Protein 6VSX (pdb70)

Nearest PDB structures (foldseek):
  6vsx-assembly1_A  TM=1.006E+00  e=3.700E-32  Bacillus subtilis
  6zca-assembly1_H  TM=9.082E-01  e=1.234E-20  Bacillus subtilis
  3dmn-assembly1_A  TM=9.248E-01  e=6.439E-14  Lactiplantibacillus plantarum
  8qn8-assembly1_H  TM=6.991E-01  e=1.238E-04  Mycolicibacterium smegmatis MC2 155
  6yxu-assembly1_H  TM=7.037E-01  e=4.427E-04  Mycolicibacterium smegmatis MC2 155

Organism: Bacillus subtilis (strain 168) (NCBI:txid224308)

CATH classification: 3.40.50.300

Rad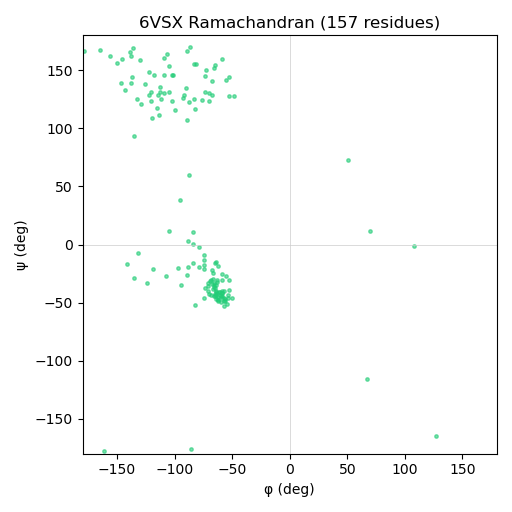ius of gyration: 14.0 Å; Cα contacts (8 Å, |Δi|>4): 331; chains: 1; bounding box: 35×34×37 Å

B-factor: mean 25.23, std 10.91, range [10.58, 77.97]

Structure (mmCIF, N/CA/C/O backbone):
data_6VSX
#
_entry.id   6VSX
#
_cell.length_a   106.963
_cell.length_b   38.813
_cell.length_c   44.427
_cell.angle_alpha   90.000
_cell.angle_beta   101.448
_cell.angle_gamma   90.000
#
_symmetry.space_group_name_H-M   'C 1 2 1'
#
loop_
_entity.id
_entity.type
_entity.pdbx_description
1 polymer 'DNA helicase'
2 non-polymer 'PHOSPHATE ION'
3 water water
#
loop_
_atom_site.group_PDB
_atom_site.id
_atom_site.type_symbol
_atom_site.label_atom_id
_atom_site.label_alt_id
_atom_site.label_comp_id
_atom_site.label_asym_id
_atom_site.label_entity_id
_atom_site.label_seq_id
_atom_site.pdbx_PDB_ins_code
_atom_site.Cartn_x
_atom_site.Cartn_y
_atom_site.Cartn_z
_atom_site.occupancy
_atom_site.B_iso_or_equiv
_atom_site.auth_seq_id
_atom_site.auth_comp_id
_atom_site.auth_asym_id
_atom_site.auth_atom_id
_atom_site.pdbx_PDB_model_num
ATOM 1 N N . ARG A 1 22 ? 49.55318 37.38305 8.91664 1.000 50.99904 608 ARG A N 1
ATOM 2 C CA . ARG A 1 22 ? 49.40727 37.48653 10.36799 1.000 50.56119 608 ARG A CA 1
ATOM 3 C C . ARG A 1 22 ? 48.93830 36.15794 10.99249 1.000 44.85991 608 ARG A C 1
ATOM 4 O O . ARG A 1 22 ? 48.98056 35.96728 12.21744 1.000 41.80452 608 ARG A O 1
ATOM 12 N N . SER A 1 23 ? 48.51137 35.23312 10.13529 1.000 36.45002 609 SER A N 1
ATOM 13 C CA . SER A 1 23 ? 48.16143 33.88717 10.55485 1.000 27.70832 609 SER A CA 1
ATOM 14 C C . SER A 1 23 ? 49.42609 33.02233 10.56859 1.000 32.82736 609 SER A C 1
ATOM 15 O O . SER A 1 23 ? 50.53650 33.50858 10.34136 1.000 34.64854 609 SER A O 1
ATOM 18 N N . THR A 1 24 ? 49.27723 31.72964 10.85252 1.000 25.66542 610 THR A N 1
ATOM 19 C CA . THR A 1 24 ? 50.44408 30.85841 10.87868 1.000 27.22806 610 THR A CA 1
ATOM 20 C C . THR A 1 24 ? 50.79348 30.38533 9.47371 1.000 25.18685 610 THR A C 1
ATOM 21 O O . THR A 1 24 ? 49.94790 30.34887 8.57722 1.000 19.89712 610 THR A O 1
ATOM 25 N N . ARG A 1 25 ? 52.07143 30.03610 9.28780 1.000 24.37889 611 ARG A N 1
ATOM 26 C CA . ARG A 1 25 ? 52.51506 29.46815 8.02061 1.000 24.72925 611 ARG A CA 1
ATOM 27 C C . ARG A 1 25 ? 51.66016 28.26998 7.61829 1.000 23.42833 611 ARG A C 1
ATOM 28 O O . ARG A 1 25 ? 51.34356 28.09077 6.43866 1.000 25.00966 611 ARG A O 1
ATOM 36 N N . GLN A 1 26 ? 51.28477 27.42949 8.58265 1.000 23.04857 612 GLN A N 1
ATOM 37 C CA . GLN A 1 26 ? 50.51130 26.23619 8.25098 1.000 21.30807 612 GLN A CA 1
ATOM 38 C C . GLN A 1 26 ? 49.12214 26.60094 7.74782 1.000 18.95203 612 GLN A C 1
ATOM 39 O O . GLN A 1 26 ? 48.60352 25.96899 6.81913 1.000 20.19617 612 GLN A O 1
ATOM 45 N N . ILE A 1 27 ? 48.50555 27.61786 8.34250 1.000 18.46268 613 ILE A N 1
ATOM 46 C CA . ILE A 1 27 ? 47.19186 28.04836 7.87927 1.000 21.19669 613 ILE A CA 1
ATOM 47 C C . ILE A 1 27 ? 47.30291 28.71329 6.51287 1.000 20.94254 613 ILE A C 1
ATOM 48 O O . ILE A 1 27 ? 46.47673 28.47577 5.62130 1.000 19.34161 613 ILE A O 1
ATOM 53 N N . VAL A 1 28 ? 48.32182 29.55390 6.32283 1.000 19.51864 614 VAL A N 1
ATOM 54 C CA . VAL A 1 28 ? 48.49755 30.21735 5.03157 1.000 23.60322 614 VAL A CA 1
ATOM 55 C C . VAL A 1 28 ? 48.69130 29.18958 3.91663 1.000 22.31124 614 VAL A C 1
ATOM 56 O O . VAL A 1 28 ? 48.09114 29.30037 2.83970 1.000 23.11491 614 VAL A O 1
ATOM 60 N N . GLU A 1 29 ? 49.50233 28.15781 4.16071 1.000 21.03152 615 GLU A N 1
ATOM 61 C CA . GLU A 1 29 ? 49.76165 27.17512 3.10870 1.000 27.39533 615 GLU A CA 1
ATOM 62 C C . GLU A 1 29 ? 48.51506 26.34794 2.79296 1.000 26.31509 615 GLU A C 1
ATOM 63 O O . GLU A 1 29 ? 48.20341 26.10698 1.61781 1.000 20.94650 615 GLU A O 1
ATOM 69 N N . PHE A 1 30 ? 47.78889 25.90878 3.82683 1.000 22.22129 616 PHE A N 1
ATOM 70 C CA . PHE A 1 30 ? 46.50930 25.23638 3.61228 1.000 21.00496 616 PHE A CA 1
ATOM 71 C C . PHE A 1 30 ? 45.56837 26.08815 2.76694 1.000 19.82833 616 PHE A C 1
ATOM 72 O O . PHE A 1 30 ? 45.01176 25.61474 1.76939 1.000 21.49266 616 PHE A O 1
ATOM 80 N N . THR A 1 31 ? 45.37509 27.35214 3.14499 1.000 19.45389 617 THR A N 1
ATOM 81 C CA . THR A 1 31 ? 44.37396 28.15631 2.45362 1.000 19.66974 617 THR A CA 1
ATOM 82 C C . THR A 1 31 ? 44.81746 28.51465 1.03648 1.000 23.50237 617 THR A C 1
ATOM 83 O O . THR A 1 31 ? 43.98683 28.58180 0.12070 1.000 24.38408 617 THR A O 1
ATOM 87 N N . LYS A 1 32 ? 46.11480 28.76178 0.83445 1.000 21.83567 618 LYS A N 1
ATOM 88 C CA . LYS A 1 32 ? 46.60501 29.04828 -0.51293 1.000 25.54980 618 LYS A CA 1
ATOM 89 C C . LYS A 1 32 ? 46.30213 27.89162 -1.46048 1.000 24.18178 618 LYS A C 1
ATOM 90 O O . LYS A 1 32 ? 45.89146 28.10559 -2.60789 1.000 27.56824 618 LYS A O 1
ATOM 96 N N . ALA A 1 33 ? 46.46080 26.65929 -0.97771 1.000 23.15108 619 ALA A N 1
ATOM 97 C CA . ALA A 1 33 ? 46.20568 25.46663 -1.77454 1.000 25.28691 619 ALA A CA 1
ATOM 98 C C . ALA A 1 33 ? 44.75074 25.34104 -2.19249 1.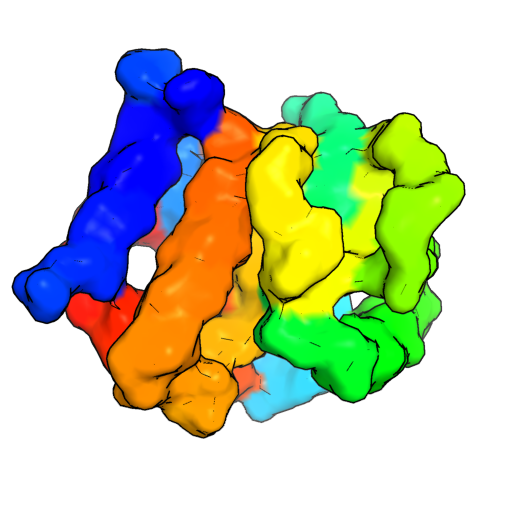000 34.05721 619 ALA A C 1
ATOM 99 O O . ALA A 1 33 ? 44.43739 24.52532 -3.06865 1.000 31.91614 619 ALA A O 1
ATOM 101 N N . MET A 1 34 ? 43.85382 26.10195 -1.56526 1.000 31.60019 620 MET A N 1
ATOM 102 C CA . MET A 1 34 ? 42.45035 26.08778 -1.94699 1.000 31.91151 620 MET A CA 1
ATOM 103 C C . MET A 1 34 ? 42.18571 26.91743 -3.18818 1.000 35.25274 620 MET A C 1
ATOM 104 O O . MET A 1 34 ? 41.15003 26.72634 -3.82998 1.000 40.08343 620 MET A O 1
ATOM 109 N N . LEU A 1 35 ? 43.08795 27.83559 -3.52751 1.000 37.45951 621 LEU A N 1
ATOM 110 C CA . LEU A 1 35 ? 42.95138 28.71638 -4.68622 1.000 39.74536 621 LEU A CA 1
ATOM 111 C C . LEU A 1 35 ? 43.66517 28.17036 -5.91222 1.000 52.72126 621 LEU A C 1
ATOM 112 O O . LEU A 1 35 ? 44.26276 28.93584 -6.67291 1.000 61.45416 621 LEU A O 1
ATOM 117 N N . GLN A 1 36 ? 43.62437 26.85403 -6.13035 1.000 55.45083 622 GLN A N 1
ATOM 118 C CA . GLN A 1 36 ? 44.31383 26.27547 -7.27985 1.000 65.15193 622 GLN A CA 1
ATOM 119 C C . GLN A 1 36 ? 43.80636 26.85520 -8.59791 1.000 69.58959 622 GLN A C 1
ATOM 120 O O . GLN A 1 36 ? 44.54588 26.87684 -9.58945 1.000 77.97258 622 GLN A O 1
ATOM 126 N N . ASP A 1 37 ? 42.56555 27.33908 -8.62693 1.000 68.97780 623 ASP A N 1
ATOM 127 C CA . ASP A 1 37 ? 42.01722 27.99598 -9.81258 1.000 68.86012 623 ASP A CA 1
ATOM 128 C C . ASP A 1 37 ? 41.95150 29.51010 -9.63432 1.000 70.39540 623 ASP A C 1
ATOM 129 O O . ASP A 1 37 ? 42.88393 30.23037 -9.99277 1.000 66.20588 623 ASP A O 1
ATOM 134 N N . ASN A 1 45 ? 53.84089 33.61803 8.90201 1.000 46.05733 631 ASN A N 1
ATOM 135 C CA . ASN A 1 45 ? 55.23373 33.19436 8.99526 1.000 50.70686 631 ASN A CA 1
ATOM 136 C C . ASN A 1 45 ? 55.51512 32.53594 10.34824 1.000 46.73040 631 ASN A C 1
ATOM 137 O O . ASN A 1 45 ? 56.39825 31.68259 10.45835 1.000 51.38154 631 ASN A O 1
ATOM 142 N N . ARG A 1 46 ? 54.76696 32.95257 11.36901 1.000 47.09042 632 ARG A N 1
ATOM 143 C CA . ARG A 1 46 ? 54.75214 32.24792 12.63971 1.000 36.14844 632 ARG A CA 1
ATOM 144 C C . ARG A 1 46 ? 54.31146 30.80745 12.42580 1.000 29.89994 632 ARG A C 1
ATOM 145 O O . ARG A 1 46 ? 53.66058 30.47416 11.43651 1.000 31.16308 632 ARG A O 1
ATOM 153 N N . SER A 1 47 ? 54.65086 29.94823 13.38140 1.000 30.00394 633 SER A N 1
ATOM 154 C CA . SER A 1 47 ? 54.29995 28.53701 13.31500 1.000 26.04432 633 SER A CA 1
ATOM 155 C C . SER A 1 47 ? 53.15384 28.20735 14.27014 1.000 26.16514 633 SER A C 1
ATOM 156 O O . SER A 1 47 ? 52.95101 28.87776 15.28699 1.000 25.59951 633 SER A O 1
ATOM 159 N N . GLY A 1 48 ? 52.39940 27.16466 13.92734 1.000 22.80167 634 GLY A N 1
ATOM 160 C CA . GLY A 1 48 ? 51.29042 26.71827 14.74838 1.000 24.81749 634 GLY A CA 1
ATOM 161 C C . GLY A 1 48 ? 50.92456 25.30211 14.37044 1.000 24.12845 634 GLY A C 1
ATOM 162 O O . GLY A 1 48 ? 51.55990 24.68624 13.51320 1.000 26.24490 634 GLY A O 1
ATOM 163 N N . GLU A 1 49 ? 49.88524 24.78448 15.02537 1.000 26.08387 635 GLU A N 1
ATOM 164 C CA . GLU A 1 49 ? 49.41832 23.42967 14.75364 1.000 27.32033 635 GLU A CA 1
ATOM 165 C C . GLU A 1 49 ? 48.87195 23.31740 13.33541 1.000 26.72474 635 GLU A C 1
ATOM 166 O O . GLU A 1 49 ? 48.41670 24.29965 12.73775 1.000 21.53570 635 GLU A O 1
ATOM 172 N N . MET A 1 50 ? 48.91426 22.09647 12.80620 1.000 26.84182 636 MET A N 1
ATOM 173 C CA . MET A 1 50 ? 48.41076 21.83553 11.46669 1.000 29.10238 636 MET A CA 1
ATOM 174 C C . MET A 1 50 ? 46.89392 22.01000 11.42906 1.000 24.48676 636 MET A C 1
ATOM 175 O O . MET A 1 50 ? 46.20130 21.58168 12.36005 1.000 22.18394 636 MET A O 1
ATOM 180 N N . PRO A 1 51 ? 46.35277 22.59256 10.35763 1.000 22.20512 637 PRO A N 1
ATOM 181 C CA . PRO A 1 51 ? 44.89376 22.58993 10.17002 1.000 23.69916 637 PRO A CA 1
ATOM 182 C C . PRO A 1 51 ? 44.31921 21.18286 10.27428 1.000 22.21900 637 PRO A C 1
ATOM 183 O O . PRO A 1 51 ? 44.94780 20.20054 9.88115 1.000 22.63380 637 PRO A O 1
ATOM 187 N N . LEU A 1 52 ? 43.12124 21.08609 10.83648 1.000 23.83292 638 LEU A N 1
ATOM 188 C CA . LEU A 1 52 ? 42.47073 19.80558 11.08390 1.000 21.13413 638 LEU A CA 1
ATOM 189 C C . LEU A 1 52 ? 41.24734 19.68543 10.18914 1.000 23.65544 638 LEU A C 1
ATOM 190 O O . LEU A 1 52 ? 40.44300 20.61921 10.11957 1.000 19.27453 638 LEU A O 1
ATOM 195 N N . VAL A 1 53 ? 41.10739 18.54673 9.50404 1.000 19.89023 639 VAL A N 1
ATOM 196 C CA . VAL A 1 53 ? 39.93850 18.25303 8.67027 1.000 19.82444 639 VAL A CA 1
ATOM 197 C C . VAL A 1 53 ? 39.20395 17.07498 9.29953 1.000 21.53692 639 VAL A C 1
ATOM 198 O O . VAL A 1 53 ? 39.82398 16.04967 9.60500 1.000 22.77700 639 VAL A O 1
ATOM 202 N N . VAL A 1 54 ? 37.89252 17.21454 9.50872 1.000 19.39006 640 VAL A N 1
ATOM 203 C CA . VAL A 1 54 ? 37.12623 16.22633 10.27576 1.000 19.21827 640 VAL A CA 1
ATOM 204 C C . VAL A 1 54 ? 35.89567 15.80314 9.48141 1.000 21.05574 640 VAL A C 1
ATOM 205 O O . VAL A 1 54 ? 35.03379 16.63490 9.17389 1.000 19.36029 640 VAL A O 1
ATOM 209 N N . LYS A 1 55 ? 35.79284 14.50806 9.19817 1.000 18.42232 641 LYS A N 1
ATOM 210 C CA . LYS A 1 55 ? 34.65138 13.93237 8.49894 1.000 19.26081 641 LYS A CA 1
ATOM 211 C C . LYS A 1 55 ? 33.58634 13.50264 9.50354 1.000 21.20498 641 LYS A C 1
ATOM 212 O O . LYS A 1 55 ? 33.89853 12.89147 10.52826 1.000 20.66796 641 LYS A O 1
ATOM 218 N N . THR A 1 56 ? 32.33002 13.82932 9.21036 1.000 17.68146 642 THR A N 1
ATOM 219 C CA . THR A 1 56 ? 31.20764 13.45890 10.05709 1.000 17.69545 642 THR A CA 1
ATOM 220 C C . THR A 1 56 ? 30.07986 12.94897 9.16842 1.000 21.22459 642 THR A C 1
ATOM 221 O O . THR A 1 56 ? 30.10351 13.11204 7.94464 1.000 20.31531 642 THR A O 1
ATOM 225 N N . GLU A 1 57 ? 29.06575 12.36058 9.81069 1.000 22.55361 643 GLU A N 1
ATOM 226 C CA . GLU A 1 57 ? 27.96656 11.65675 9.14964 1.000 25.42244 643 GLU A CA 1
ATOM 227 C C . GLU A 1 57 ? 26.71491 12.50023 8.96535 1.000 26.58456 643 GLU A C 1
ATOM 228 O O . GLU A 1 57 ? 25.85640 12.13893 8.14656 1.000 25.07786 643 GLU A O 1
ATOM 234 N N . GLY A 1 58 ? 26.56498 13.56920 9.73704 1.000 21.99119 644 GLY A N 1
ATOM 235 C CA . GLY A 1 58 ? 25.31040 14.30112 9.78143 1.000 24.02695 644 GLY A CA 1
ATOM 236 C C . GLY A 1 58 ? 25.45388 15.47584 10.72189 1.000 24.50524 644 GLY A C 1
ATOM 237 O O . GLY A 1 58 ? 26.40959 15.56155 11.50085 1.000 23.63465 644 GLY A O 1
ATOM 238 N N . HIS A 1 59 ? 24.47778 16.38829 10.63891 1.000 25.75380 645 HIS A N 1
ATOM 239 C CA . HIS A 1 59 ? 24.55865 17.62794 11.41129 1.000 26.12359 645 HIS A CA 1
ATOM 240 C C . HIS A 1 59 ? 24.64462 17.37981 12.91931 1.000 23.37664 645 HIS A C 1
ATOM 241 O O . HIS A 1 59 ? 25.27018 18.17081 13.63535 1.000 22.07591 645 HIS A O 1
ATOM 248 N N . GLU A 1 60 ? 24.04546 16.29893 13.42934 1.000 20.96333 646 GLU A N 1
ATOM 249 C CA . GLU A 1 60 ? 24.09355 16.06404 14.87660 1.000 22.33873 646 GLU A CA 1
ATOM 250 C C . GLU A 1 60 ? 25.46469 15.57570 15.31940 1.000 23.60780 646 GLU A C 1
ATOM 251 O O . GLU A 1 60 ? 26.00849 16.04533 16.32704 1.000 25.28930 646 GLU A O 1
ATOM 257 N N . SER A 1 61 ? 26.03028 14.60639 14.59915 1.000 21.38065 647 SER A N 1
ATOM 258 C CA . SER A 1 61 ? 27.38727 14.17280 14.90558 1.000 24.84116 647 SER A CA 1
ATOM 259 C C . SER A 1 61 ? 28.40058 15.28088 14.64001 1.000 21.27606 647 SER A C 1
ATOM 260 O O . SER A 1 61 ? 29.40756 15.39709 15.35838 1.000 19.41524 647 SER A O 1
ATOM 263 N N . LEU A 1 62 ? 28.14903 16.09321 13.61273 1.000 21.78748 648 LEU A N 1
ATOM 264 C CA . LEU A 1 62 ? 28.97159 17.27059 13.36089 1.000 19.92571 648 LEU A CA 1
ATOM 265 C C . LEU A 1 62 ? 28.98790 18.18620 14.57936 1.000 21.14360 648 LEU A C 1
ATOM 266 O O . LEU A 1 62 ? 30.05632 18.52357 15.10798 1.000 20.30394 648 LEU A O 1
ATOM 271 N N . CYS A 1 63 ? 27.80580 18.55417 15.07572 1.000 19.50516 649 CYS A N 1
ATOM 272 C CA . CYS A 1 63 ? 27.74828 19.49967 16.18688 1.000 19.80125 649 CYS A CA 1
ATOM 273 C C . CYS A 1 63 ? 28.35849 18.92076 17.45587 1.000 21.73844 649 CYS A C 1
ATOM 274 O O . CYS A 1 63 ? 28.97213 19.65380 18.23814 1.000 19.43617 649 CYS A O 1
ATOM 277 N N . GLN A 1 64 ? 28.22966 17.60978 17.66226 1.000 22.04305 650 GLN A N 1
ATOM 278 C CA . GLN A 1 64 ? 28.86896 16.96530 18.80849 1.000 24.01005 650 GLN A CA 1
ATOM 279 C C . GLN A 1 64 ? 30.39266 17.06314 18.72380 1.000 25.10485 650 GLN A C 1
ATOM 280 O O . GLN A 1 64 ? 31.06954 17.41959 19.70126 1.000 23.75129 650 GLN A O 1
ATOM 286 N N . LYS A 1 65 ? 30.95395 16.74898 17.55846 1.000 23.98874 651 LYS A N 1
ATOM 287 C CA . LYS A 1 65 ? 32.40250 16.79918 17.42103 1.000 23.82154 651 LYS A CA 1
ATOM 288 C C . LYS A 1 65 ? 32.91003 18.23114 17.41706 1.000 17.19541 651 LYS A C 1
ATOM 289 O O . LYS A 1 65 ? 34.02403 18.48889 17.88274 1.000 18.72588 651 LYS A O 1
ATOM 295 N N . LEU A 1 66 ? 32.12503 19.16783 16.87851 1.000 17.11941 652 LEU A N 1
ATOM 296 C CA . LEU A 1 66 ? 32.47704 20.57884 17.00599 1.000 19.76035 652 LEU A CA 1
ATOM 297 C C . LEU A 1 66 ? 32.56672 20.98039 18.47479 1.000 20.98653 652 LEU A C 1
ATOM 298 O O . LEU A 1 66 ? 33.51456 21.66476 18.89255 1.000 15.79903 652 LEU A O 1
ATOM 303 N N . ALA A 1 67 ? 31.58885 20.54402 19.27735 1.000 18.44162 653 ALA A N 1
ATOM 304 C CA . ALA A 1 67 ? 31.56509 20.92012 20.68345 1.000 20.71347 653 ALA A CA 1
ATOM 305 C C . ALA A 1 67 ? 32.77806 20.36586 21.42063 1.000 18.79272 653 ALA A C 1
ATOM 306 O O . ALA A 1 67 ? 33.36287 21.05041 22.26501 1.000 20.85057 653 ALA A O 1
ATOM 308 N N . GLN A 1 68 ? 33.16802 19.12774 21.11119 1.000 21.82348 654 GLN A N 1
ATOM 309 C CA . GLN A 1 68 ? 34.36791 18.55471 21.71076 1.000 21.75169 654 GLN A CA 1
ATOM 310 C C . GLN A 1 68 ? 35.61576 19.32622 21.30095 1.000 21.37016 654 GLN A C 1
ATOM 311 O O . GLN A 1 68 ? 36.48405 19.60513 22.13579 1.000 19.45687 654 GLN A O 1
ATOM 317 N N . GLU A 1 69 ? 35.72456 19.69164 20.02294 1.000 17.76487 655 GLU A N 1
ATOM 318 C CA . GLU A 1 69 ? 36.91002 20.42303 19.60144 1.000 18.27739 655 GLU A CA 1
ATOM 319 C C . GLU A 1 69 ? 36.95733 21.81300 20.22932 1.000 18.77709 655 GLU A C 1
ATOM 320 O O . GLU A 1 69 ? 38.04050 22.30602 20.56479 1.000 17.76780 655 GLU A O 1
ATOM 326 N N . ILE A 1 70 ? 35.80012 22.44507 20.42895 1.000 17.95223 656 ILE A N 1
ATOM 327 C CA . ILE A 1 70 ? 35.77060 23.73952 21.10808 1.000 18.81224 656 ILE A CA 1
ATOM 328 C C . ILE A 1 70 ? 36.30194 23.61289 22.53354 1.000 18.28509 656 ILE A C 1
ATOM 329 O O . ILE A 1 70 ? 37.02781 24.48908 23.01990 1.000 17.31246 656 ILE A O 1
ATOM 334 N N . GLY A 1 71 ? 35.93704 22.53250 23.22834 1.000 20.04668 657 GLY A N 1
ATOM 335 C CA . GLY A 1 71 ? 36.43803 22.33454 24.57998 1.000 19.81206 657 GLY A CA 1
ATOM 336 C C . GLY A 1 71 ? 37.93790 22.14690 24.59570 1.000 23.25433 657 GLY A C 1
ATOM 337 O O . GLY A 1 71 ? 38.63772 22.70030 25.44797 1.000 23.96465 657 GLY A O 1
ATOM 338 N N . ARG A 1 72 ? 38.45500 21.39659 23.62639 1.000 19.60846 658 ARG A N 1
ATOM 339 C CA . ARG A 1 72 ? 39.89644 21.22275 23.49667 1.000 24.23739 658 ARG A CA 1
ATOM 340 C C . ARG A 1 72 ? 40.59507 22.55192 23.22784 1.000 22.78212 658 ARG A C 1
ATOM 341 O O . ARG A 1 72 ? 41.59927 22.87916 23.86813 1.000 21.61058 658 ARG A O 1
ATOM 349 N N . LEU A 1 73 ? 40.07496 23.33477 22.28017 1.000 19.20034 659 LEU A N 1
ATOM 350 C CA . LEU A 1 73 ? 40.71155 24.60052 21.92162 1.000 20.16689 659 LEU A CA 1
ATOM 351 C C . LEU A 1 73 ? 40.67129 25.60708 23.06723 1.000 21.73283 659 LEU A C 1
ATOM 352 O O . LEU A 1 73 ? 41.61157 26.39533 23.24546 1.000 22.05814 659 LEU A O 1
ATOM 357 N N . LYS A 1 74 ? 39.58178 25.61990 23.84198 1.000 18.23442 660 LYS A N 1
ATOM 358 C CA . LYS A 1 74 ? 39.51401 26.50590 24.99628 1.000 21.46277 660 LYS A CA 1
ATOM 359 C C . LYS A 1 74 ? 40.59158 26.15071 26.00597 1.000 21.37471 660 LYS A C 1
ATOM 360 O O . LYS A 1 74 ? 41.27898 27.03203 26.52689 1.000 23.64772 660 LYS A O 1
ATOM 366 N N . LYS A 1 75 ? 40.75363 24.85565 26.28649 1.000 21.33975 661 LYS A N 1
ATOM 367 C CA . LYS A 1 75 ? 41.72078 24.43590 27.29478 1.000 25.27906 661 LYS A CA 1
ATOM 368 C C . LYS A 1 75 ? 43.13732 24.80516 26.88342 1.000 25.04638 661 LYS A C 1
ATOM 369 O O . LYS A 1 75 ? 43.97076 25.09977 27.74347 1.000 26.11591 661 LYS A O 1
ATOM 375 N N . LYS A 1 76 ? 43.41549 24.83389 25.57812 1.000 24.27943 662 LYS A N 1
ATOM 376 C CA . LYS A 1 76 ? 44.73695 25.18617 25.06879 1.000 24.79770 662 LYS A CA 1
ATOM 377 C C . LYS A 1 76 ? 44.95981 26.68894 24.94448 1.000 23.78225 662 LYS A C 1
ATOM 378 O O . LYS A 1 76 ? 46.04054 27.09791 24.50903 1.000 29.41830 662 LYS A O 1
ATOM 384 N N . GLY A 1 77 ? 43.98701 27.52096 25.30558 1.000 19.46790 663 GLY A N 1
ATOM 385 C CA . GLY A 1 77 ? 44.20181 28.95249 25.37130 1.000 20.68297 663 GLY A CA 1
ATOM 386 C C . GLY A 1 77 ? 43.55062 29.78348 24.28421 1.000 20.35256 663 GLY A C 1
ATOM 387 O O . GLY A 1 77 ? 43.69371 31.01193 24.30863 1.000 20.79141 663 GLY A O 1
ATOM 388 N N . HIS A 1 78 ? 42.84680 29.17955 23.33082 1.000 19.47744 664 HIS A N 1
ATOM 389 C CA . HIS A 1 78 ? 42.11762 29.98535 22.36210 1.000 16.30542 664 HIS A CA 1
ATOM 390 C C . HIS A 1 78 ? 40.98471 30.71678 23.07329 1.000 18.47893 664 HIS A C 1
ATOM 391 O O . HIS A 1 78 ? 40.19736 30.09964 23.79589 1.000 18.72119 664 HIS A O 1
ATOM 398 N N . GLU A 1 79 ? 40.90787 32.03465 22.88246 1.000 18.69603 665 GLU A N 1
ATOM 399 C CA . GLU A 1 79 ? 39.86129 32.83419 23.51252 1.000 22.34921 665 GLU A CA 1
ATOM 400 C C . GLU A 1 79 ? 38.78684 33.32216 22.55518 1.000 20.62666 665 GLU A C 1
ATOM 401 O O . GLU A 1 79 ? 37.66223 33.58175 22.98933 1.000 21.29102 665 GLU A O 1
ATOM 407 N N . THR A 1 80 ? 39.09887 33.50172 21.28155 1.000 18.93089 666 THR A N 1
ATOM 408 C CA . THR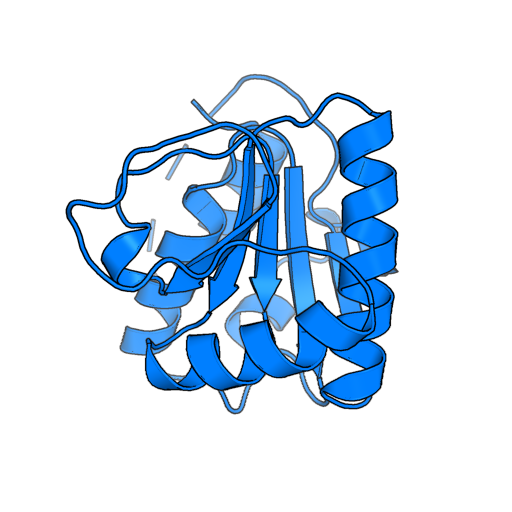 A 1 80 ? 38.08485 33.87535 20.30156 1.000 17.81316 666 THR A CA 1
ATOM 409 C C . THR A 1 80 ? 37.95690 3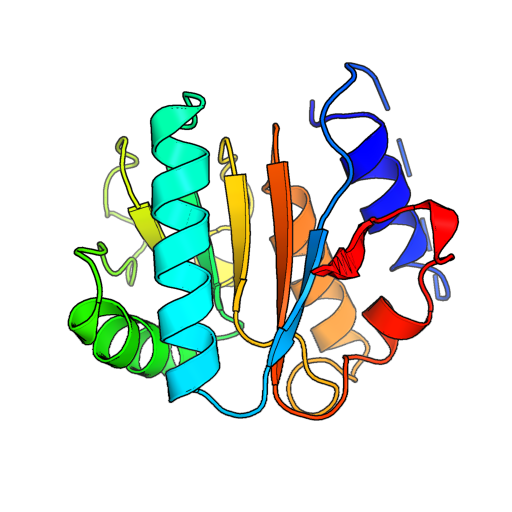2.72610 19.31934 1.000 15.51685 666 THR A C 1
ATOM 410 O O . THR A 1 80 ? 38.92759 32.36247 18.64517 1.000 15.76026 666 THR A O 1
ATOM 414 N N . ILE A 1 81 ? 36.77524 32.13097 19.27423 1.000 15.28588 667 ILE A N 1
ATOM 415 C CA . ILE A 1 81 ? 36.55419 30.90314 18.52320 1.000 15.66230 667 ILE A CA 1
ATOM 416 C C . ILE A 1 81 ? 35.29441 31.08252 17.69641 1.000 14.68592 667 ILE A C 1
ATOM 417 O O . ILE A 1 81 ? 34.23919 31.41196 18.24621 1.000 14.02074 667 ILE A O 1
ATOM 422 N N . ALA A 1 82 ? 35.40540 30.87663 16.38265 1.000 11.17947 668 ALA A N 1
ATOM 423 C CA . ALA A 1 82 ? 34.30777 31.10842 15.44952 1.000 13.81707 668 ALA A CA 1
ATOM 424 C C . ALA A 1 82 ?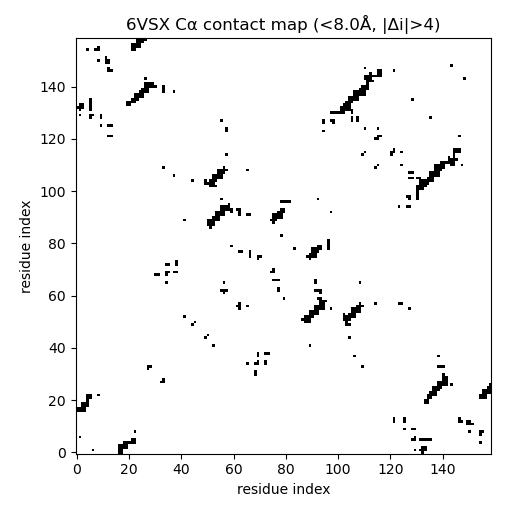 33.97180 29.81494 14.72564 1.000 14.47670 668 ALA A C 1
ATOM 425 O O . ALA A 1 82 ? 34.83933 29.21355 14.07868 1.000 14.11383 668 ALA A O 1
ATOM 427 N N . VAL A 1 83 ? 32.71567 29.40147 14.83292 1.000 12.31489 669 VAL A N 1
ATOM 428 C CA . VAL A 1 83 ? 32.13170 28.40001 13.95565 1.000 14.41244 669 VAL A CA 1
ATOM 429 C C . VAL A 1 83 ? 31.53573 29.14879 12.76460 1.000 14.47070 669 VAL A C 1
ATOM 430 O O . VAL A 1 83 ? 30.50771 29.81004 12.89228 1.000 13.46439 669 VAL A O 1
ATOM 434 N N . ILE A 1 84 ? 32.16427 29.05347 11.60303 1.000 12.21181 670 ILE A N 1
ATOM 435 C CA . ILE A 1 84 ? 31.78432 29.90588 10.48533 1.000 10.58106 670 ILE A CA 1
ATOM 436 C C . ILE A 1 84 ? 30.94045 29.10171 9.51365 1.000 14.37126 670 ILE A C 1
ATOM 437 O O . ILE A 1 84 ? 31.36512 28.04403 9.02261 1.000 10.78493 670 ILE A O 1
ATOM 442 N N . CYS A 1 85 ? 29.74125 29.61278 9.25267 1.000 11.31766 671 CYS A N 1
ATOM 443 C CA . CYS A 1 85 ? 28.78958 29.02661 8.33181 1.000 12.88995 671 CYS A CA 1
ATOM 444 C C . CYS A 1 85 ? 28.71665 29.84692 7.05376 1.000 14.25367 671 CYS A C 1
ATOM 445 O O . CYS A 1 85 ? 29.18154 30.98948 6.98451 1.000 13.51275 671 CYS A O 1
ATOM 448 N N . LYS A 1 86 ? 28.14124 29.23326 6.02422 1.000 14.26623 672 LYS A N 1
ATOM 449 C CA . LYS A 1 86 ? 28.16607 29.85537 4.70362 1.000 15.32710 672 LYS A CA 1
ATOM 450 C C . LYS A 1 86 ? 27.20927 31.03611 4.61772 1.000 13.35812 672 LYS A C 1
ATOM 451 O O . LYS A 1 86 ? 27.50128 32.03153 3.94706 1.000 14.22299 672 LYS A O 1
ATOM 457 N N . THR A 1 87 ? 26.05249 30.92771 5.26614 1.000 15.55110 673 THR A N 1
ATOM 458 C CA . THR A 1 87 ? 24.95823 31.87712 5.13650 1.000 15.69278 673 THR A CA 1
ATOM 459 C C . THR A 1 87 ? 24.36887 32.14300 6.51484 1.000 16.03354 673 THR A C 1
ATOM 460 O O . THR A 1 87 ? 24.52964 31.34345 7.43745 1.000 14.02731 673 THR A O 1
ATOM 464 N N . ALA A 1 88 ? 23.62372 33.24645 6.62755 1.000 15.89735 674 ALA A N 1
ATOM 465 C CA . ALA A 1 88 ? 22.87310 33.50019 7.85689 1.000 18.57766 674 ALA A CA 1
ATOM 466 C C . ALA A 1 88 ? 21.88609 32.37643 8.14690 1.000 17.68492 674 ALA A C 1
ATOM 467 O O . ALA A 1 88 ? 21.74452 31.94781 9.29787 1.000 20.19270 674 ALA A O 1
ATOM 469 N N . HIS A 1 89 ? 21.20121 31.87523 7.12158 1.000 16.95639 675 HIS A N 1
ATOM 470 C CA . HIS A 1 89 ? 20.25252 30.78864 7.34069 1.000 18.42885 675 HIS A CA 1
ATOM 471 C C . HIS A 1 89 ? 20.95127 29.56519 7.93580 1.000 23.06020 675 HIS A C 1
ATOM 472 O O . HIS A 1 89 ? 20.45985 28.96102 8.89792 1.000 19.65427 675 HIS A O 1
ATOM 479 N N . GLN A 1 90 ? 22.12148 29.19781 7.39615 1.000 16.74474 676 GLN A N 1
ATOM 480 C CA . GLN A 1 90 ? 22.84371 28.06400 7.97374 1.000 20.01134 676 GLN A CA 1
ATOM 481 C C . GLN A 1 90 ? 23.28476 28.35130 9.40412 1.000 19.32660 676 GLN A C 1
ATOM 482 O O . GLN A 1 90 ? 23.30606 27.43767 10.23948 1.000 18.29173 676 GLN A O 1
ATOM 488 N N . CYS A 1 91 ? 23.63775 29.60654 9.70096 1.000 16.80877 677 CYS A N 1
ATOM 489 C CA . CYS A 1 91 ? 23.97304 29.99006 11.06775 1.000 17.49245 677 CYS A CA 1
ATOM 490 C C . CYS A 1 91 ? 22.88274 29.62721 12.04856 1.000 20.73732 677 CYS A C 1
ATOM 491 O O . CYS A 1 91 ? 23.17393 29.18785 13.16469 1.000 18.95597 677 CYS A O 1
ATOM 494 N N . ILE A 1 92 ? 21.62465 29.87596 11.68540 1.000 21.57475 678 ILE A N 1
ATOM 495 C CA . ILE A 1 92 ? 20.54722 29.65133 12.64073 1.000 23.64028 678 ILE A CA 1
ATOM 496 C C . ILE A 1 92 ? 20.44023 28.16421 12.95846 1.000 24.33266 678 ILE A C 1
ATOM 497 O O . ILE A 1 92 ? 20.36375 27.76812 14.12837 1.000 20.27638 678 ILE A O 1
ATOM 502 N N . GLN A 1 93 ? 20.50462 27.31986 11.92399 1.000 25.93213 679 GLN A N 1
ATOM 503 C CA . GLN A 1 93 ? 20.47769 25.87474 12.12977 1.000 24.47762 679 GLN A CA 1
ATOM 504 C C . GLN A 1 93 ? 21.67968 25.41215 12.94476 1.000 21.91199 679 GLN A C 1
ATOM 505 O O . GLN A 1 93 ? 21.53386 24.65074 13.91053 1.000 18.75518 679 GLN A O 1
ATOM 511 N N . ALA A 1 94 ? 22.88038 25.85175 12.56132 1.000 13.47169 680 ALA A N 1
ATOM 512 C CA . ALA A 1 94 ? 24.08772 25.50094 13.30358 1.000 16.29197 680 ALA A CA 1
ATOM 513 C C . ALA A 1 94 ? 23.97822 25.91775 14.76438 1.000 18.14299 680 ALA A C 1
ATOM 514 O O . ALA A 1 94 ? 24.31376 25.14391 15.66591 1.000 14.82558 680 ALA A O 1
ATOM 516 N N . HIS A 1 95 ? 23.54081 27.15795 15.01156 1.000 15.28149 681 HIS A N 1
ATOM 517 C CA . HIS A 1 95 ? 23.47193 27.64497 16.38870 1.000 14.27767 681 HIS A CA 1
ATOM 518 C C . HIS A 1 95 ? 22.48001 26.82919 17.20187 1.000 16.01685 681 HIS A C 1
ATOM 519 O O . HIS A 1 95 ? 22.75369 26.47718 18.35119 1.000 15.40703 681 HIS A O 1
ATOM 526 N N . ALA A 1 96 ? 21.32904 26.50006 16.61327 1.000 16.58306 682 ALA A N 1
ATOM 527 C CA . ALA A 1 96 ? 20.33347 25.69594 17.31861 1.000 19.89672 682 ALA A CA 1
ATOM 528 C C . ALA A 1 96 ? 20.88296 24.31368 17.65713 1.000 18.79939 682 ALA A C 1
ATOM 529 O O . ALA A 1 96 ? 20.75495 23.83981 18.79081 1.000 19.70163 682 ALA A O 1
ATOM 531 N N . HIS A 1 97 ? 21.51748 23.64978 16.69138 1.000 17.50055 683 HIS A N 1
ATOM 5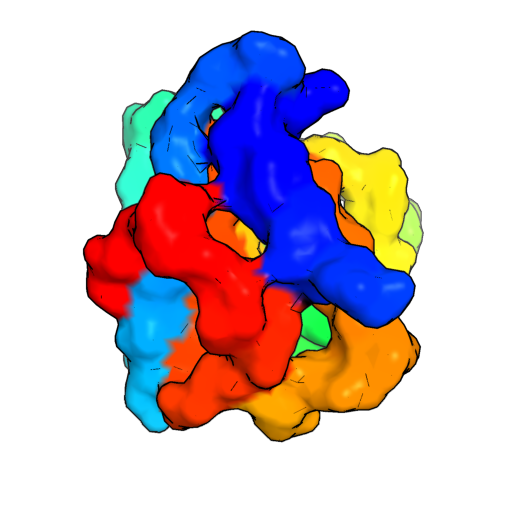32 C CA . HIS A 1 97 ? 22.04013 22.31708 16.97881 1.000 18.85774 683 HIS A CA 1
ATOM 533 C C . HIS A 1 97 ? 23.25026 22.36023 17.90666 1.000 19.14785 683 HIS A C 1
ATOM 534 O O . HIS A 1 97 ? 23.37409 21.50208 18.78943 1.000 18.62778 683 HIS A O 1
ATOM 541 N N . MET A 1 98 ? 24.17112 23.32976 17.72683 1.000 16.69752 684 MET A N 1
ATOM 542 C CA . MET A 1 98 ? 25.31887 23.41279 18.64327 1.000 16.10031 684 MET A CA 1
ATOM 543 C C . MET A 1 98 ? 24.89180 23.70454 20.06720 1.000 18.12158 684 MET A C 1
ATOM 544 O O . MET A 1 98 ? 25.57428 23.29787 21.02082 1.000 18.60575 684 MET A O 1
ATOM 549 N N . SER A 1 99 ? 23.80867 24.45846 20.22726 1.000 14.43512 685 SER A N 1
ATOM 550 C CA . SER A 1 99 ? 23.32288 24.78997 21.55819 1.000 17.79726 685 SER A CA 1
ATOM 551 C C . SER A 1 99 ? 22.91545 23.54730 22.34258 1.000 20.43597 685 SER A C 1
ATOM 552 O O . SER A 1 99 ? 22.82885 23.60960 23.56884 1.000 21.82222 685 SER A O 1
ATOM 555 N N . GLU A 1 100 ? 22.68123 22.41801 21.66916 1.000 17.73277 686 GLU A N 1
ATOM 556 C CA . GLU A 1 100 ? 22.40460 21.17185 22.37708 1.000 18.18349 686 GLU A CA 1
ATOM 557 C C . GLU A 1 100 ? 23.61691 20.65316 23.14466 1.000 22.95579 686 GLU A C 1
ATOM 558 O O . GLU A 1 100 ? 23.44920 19.89048 24.10464 1.000 23.29499 686 GLU A O 1
ATOM 564 N N . TYR A 1 101 ? 24.82821 21.06775 22.76537 1.000 20.04001 687 TYR A N 1
ATOM 565 C CA . TYR A 1 101 ? 26.05631 20.52078 23.32673 1.000 20.05806 687 TYR A CA 1
ATOM 566 C C . TYR A 1 101 ? 26.92307 21.53403 24.05479 1.000 23.41473 687 TYR A C 1
ATOM 567 O O . TYR A 1 101 ? 27.76345 21.12508 24.86196 1.000 23.42922 687 TYR A O 1
ATOM 576 N N . THR A 1 102 ? 26.76336 22.82719 23.79149 1.000 22.40757 688 THR A N 1
ATOM 577 C CA . THR A 1 102 ? 27.63928 23.83669 24.37198 1.000 24.31598 688 THR A CA 1
ATOM 578 C C . THR A 1 102 ? 26.97048 25.19078 24.19725 1.000 25.33910 688 THR A C 1
ATOM 579 O O . THR A 1 102 ? 25.99972 25.32715 23.45764 1.000 22.34394 688 THR A O 1
ATOM 583 N N . ASP A 1 103 ? 27.48463 26.19685 24.89381 1.000 27.14740 689 ASP A N 1
ATOM 584 C CA . ASP A 1 103 ? 26.90651 27.52833 24.78602 1.000 27.87518 689 ASP A CA 1
ATOM 585 C C . ASP A 1 103 ? 27.64290 28.31593 23.71207 1.000 24.63852 689 ASP A C 1
ATOM 586 O O . ASP A 1 103 ? 28.87352 28.40454 23.73106 1.000 25.66322 689 ASP A O 1
ATOM 591 N N . VAL A 1 104 ? 26.89306 28.85482 22.75307 1.000 19.57889 690 VAL A N 1
ATOM 592 C CA . VAL A 1 104 ? 27.49568 29.57809 21.64349 1.000 18.89253 690 VAL A CA 1
ATOM 593 C C . VAL A 1 104 ? 26.68715 30.83508 21.37795 1.000 18.49591 690 VAL A C 1
ATOM 594 O O . VAL A 1 104 ? 25.45776 30.83920 21.48857 1.000 18.42712 690 VAL A O 1
ATOM 598 N N . ARG A 1 105 ? 27.38889 31.89303 21.00432 1.000 15.47338 691 ARG A N 1
ATOM 599 C CA . ARG A 1 105 ? 26.78931 33.18387 20.70579 1.000 17.72631 691 ARG A CA 1
ATOM 600 C C . ARG A 1 105 ? 26.48253 33.26169 19.21561 1.000 17.81430 691 ARG A C 1
ATOM 601 O O . ARG A 1 105 ? 27.35392 32.98988 18.38759 1.000 17.34249 691 ARG A O 1
ATOM 609 N N . LEU A 1 106 ? 25.24898 33.62558 18.86900 1.000 15.64444 692 LEU A N 1
ATOM 610 C CA . LEU A 1 106 ? 24.86580 33.76442 17.46927 1.000 17.09876 692 LEU A CA 1
ATOM 611 C C . LEU A 1 106 ? 25.18253 35.17839 17.00393 1.000 17.10032 692 LEU A C 1
ATOM 612 O O . LEU A 1 106 ? 24.70173 36.15697 17.59232 1.000 16.41036 692 LEU A O 1
ATOM 617 N N . ILE A 1 107 ? 25.99348 35.28817 15.95704 1.000 13.30708 693 ILE A N 1
ATOM 618 C CA . ILE A 1 107 ? 26.31434 36.57787 15.36118 1.000 15.50198 693 ILE A CA 1
ATOM 619 C C . ILE A 1 107 ? 25.44328 36.73958 14.12930 1.000 17.53866 693 ILE A C 1
ATOM 620 O O . ILE A 1 107 ? 25.57097 35.97449 13.16455 1.000 14.59081 693 ILE A O 1
ATOM 625 N N . HIS A 1 108 ? 24.54917 37.72887 14.16035 1.000 15.80422 694 HIS A N 1
ATOM 626 C CA . HIS A 1 108 ? 23.58877 37.90194 13.08814 1.000 17.22141 694 HIS A CA 1
ATOM 627 C C . HIS A 1 108 ? 23.47690 39.32827 12.57202 1.000 19.41603 694 HIS A C 1
ATOM 628 O O . HIS A 1 108 ? 22.80736 39.53387 11.55708 1.000 19.72078 694 HIS A O 1
ATOM 635 N N . LYS A 1 109 ? 24.11923 40.30781 13.20636 1.000 19.24589 695 LYS A N 1
ATOM 636 C CA . LYS A 1 109 ? 24.08597 41.67856 12.71359 1.000 25.86898 695 LYS A CA 1
ATOM 637 C C . LYS A 1 109 ? 25.41792 42.35399 12.99959 1.000 26.83656 695 LYS A C 1
ATOM 638 O O . LYS A 1 109 ? 26.17985 41.93611 13.87141 1.000 21.95907 695 LYS A O 1
ATOM 644 N N . GLU A 1 110 ? 25.68122 43.42782 12.25851 1.000 25.64478 696 GLU A N 1
ATOM 645 C CA . GLU A 1 110 ? 27.01725 44.01269 12.26080 1.000 32.10581 696 GLU A CA 1
ATOM 646 C C . GLU A 1 110 ? 27.36748 44.67613 13.58989 1.000 30.75975 696 GLU A C 1
ATOM 647 O O . GLU A 1 110 ? 28.53984 44.68122 13.97546 1.000 34.45493 696 GLU A O 1
ATOM 653 N N . ASN A 1 111 ? 26.39160 45.23335 14.31115 1.000 26.87934 697 ASN A N 1
ATOM 654 C CA . ASN A 1 111 ? 26.74378 46.01194 15.49980 1.000 31.39564 697 ASN A CA 1
ATOM 655 C C . ASN A 1 111 ? 26.94561 45.16471 16.75571 1.000 28.47268 697 ASN A C 1
ATOM 656 O O . ASN A 1 111 ? 27.02944 45.73231 17.84718 1.000 30.01350 697 ASN A O 1
ATOM 661 N N . GLN A 1 112 ? 27.00533 43.84341 16.64805 1.000 22.69107 698 GLN A N 1
ATOM 662 C CA . GLN A 1 112 ? 27.31217 43.02517 17.81844 1.000 21.76075 698 GLN A CA 1
ATOM 663 C C . GLN A 1 112 ? 28.79273 43.15241 18.15890 1.000 24.58011 698 GLN A C 1
ATOM 664 O O . GLN A 1 112 ? 29.63928 43.00441 17.27356 1.000 23.55747 698 GLN A O 1
ATOM 670 N N . PRO A 1 113 ? 29.14439 43.41357 19.41457 1.000 27.01898 699 PRO A N 1
ATOM 671 C CA . PRO A 1 113 ? 30.55036 43.69389 19.74266 1.000 26.75967 699 PRO A CA 1
ATOM 672 C C . PRO A 1 113 ? 31.42287 42.44781 19.70499 1.000 27.96984 699 PRO A C 1
ATOM 673 O O . PRO A 1 113 ? 30.99694 41.34174 20.05176 1.000 25.98643 699 PRO A O 1
ATOM 677 N N . PHE A 1 114 ? 32.66591 42.64231 19.26630 1.000 28.13986 700 PHE A N 1
ATOM 678 C CA . PHE A 1 114 ? 33.65542 41.57160 19.29180 1.000 27.40777 700 PHE A CA 1
ATOM 679 C C . PHE A 1 114 ? 34.02075 41.29330 20.74204 1.000 31.49168 700 PHE A C 1
ATOM 680 O O . PHE A 1 114 ? 34.40788 42.21243 21.46963 1.000 36.44133 700 PHE A O 1
ATOM 688 N N . GLN A 1 115 ? 33.84808 40.04553 21.18128 1.000 28.06278 701 GLN A N 1
ATOM 689 C CA . GLN A 1 115 ? 34.16830 39.65188 22.54740 1.000 29.84806 701 GLN A CA 1
ATOM 69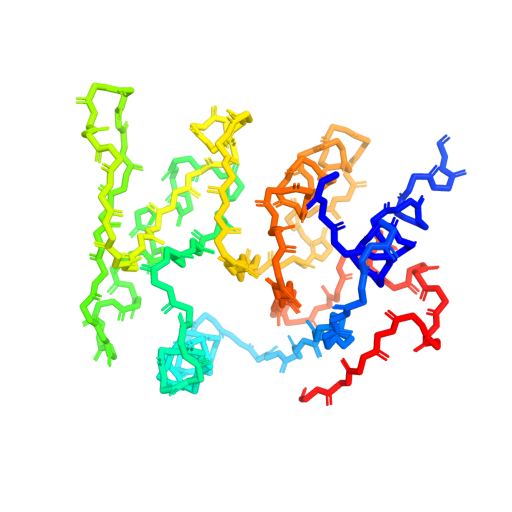0 C C . GLN A 1 115 ? 34.83913 38.28913 22.54504 1.000 28.16544 701 GLN A C 1
ATOM 691 O O . GLN A 1 115 ? 34.77217 37.53945 21.56756 1.000 23.12734 701 GLN A O 1
ATOM 697 N N . LYS A 1 116 ? 35.44644 37.94980 23.68104 1.000 20.72774 702 LYS A N 1
ATOM 698 C CA . LYS A 1 116 ? 36.01974 36.62422 23.83820 1.000 22.26565 702 LYS A CA 1
ATOM 699 C C . LYS A 1 116 ? 34.90711 35.59128 24.01222 1.000 26.09728 702 LYS A C 1
ATOM 700 O O . LYS A 1 116 ? 33.81384 35.89565 24.50693 1.000 24.12579 702 LYS A O 1
ATOM 706 N N . GLY A 1 117 ? 35.17686 34.36254 23.55805 1.000 21.47849 703 GLY A N 1
ATOM 707 C CA . GLY A 1 117 ? 34.23076 33.26847 23.67110 1.000 20.94410 703 GLY A CA 1
ATOM 708 C C . GLY A 1 117 ? 33.98004 32.60822 22.32589 1.000 18.44384 703 GLY A C 1
ATOM 709 O O . GLY A 1 117 ? 34.72518 32.80483 21.35747 1.000 19.07422 703 GLY A O 1
ATOM 710 N N . VAL A 1 118 ? 32.90864 31.82089 22.25721 1.000 15.54244 704 VAL A N 1
ATOM 711 C CA . VAL A 1 118 ? 32.57909 31.01016 21.08371 1.000 17.73167 704 VAL A CA 1
ATOM 712 C C . VAL A 1 118 ? 31.35732 31.60757 20.39950 1.000 19.59227 704 VAL A C 1
ATOM 713 O O . VAL A 1 118 ? 30.34094 31.86564 21.05722 1.000 18.05813 704 VAL A O 1
ATOM 717 N N . CYS A 1 119 ? 31.44421 31.81369 19.07916 1.000 16.22917 705 CYS A N 1
ATOM 718 C CA . CYS A 1 119 ? 30.32449 32.34711 18.31337 1.000 13.59645 705 CYS A CA 1
ATOM 719 C C . CYS A 1 119 ? 30.05187 31.49679 17.08344 1.000 17.40393 705 CYS A C 1
ATOM 720 O O . CYS A 1 119 ? 30.91610 30.75621 16.60009 1.000 16.58069 705 CYS A O 1
ATOM 723 N N . VAL A 1 120 ? 28.82510 31.62496 16.58387 1.000 12.93438 706 VAL A N 1
ATOM 724 C CA . VAL A 1 120 ? 28.42174 31.09190 15.28817 1.000 14.80356 706 VAL A CA 1
ATOM 725 C C . VAL A 1 120 ? 28.15283 32.28603 14.38634 1.000 15.59871 706 VAL A C 1
ATOM 726 O O . VAL A 1 120 ? 27.36352 33.16455 14.74976 1.000 12.36943 706 VAL A O 1
ATOM 730 N N . ILE A 1 121 ? 28.81517 32.33227 13.23040 1.000 12.72602 707 ILE A N 1
ATOM 731 C CA . ILE A 1 121 ? 28.85345 33.55790 12.42476 1.000 13.23428 707 ILE A CA 1
ATOM 732 C C . ILE A 1 121 ? 28.89629 33.22253 10.93334 1.000 13.36919 707 ILE A C 1
ATOM 733 O O . ILE A 1 121 ? 29.58710 32.26190 10.53504 1.000 14.96237 707 ILE A O 1
ATOM 738 N N . PRO A 1 122 ? 28.16773 33.94469 10.07489 1.000 15.11659 708 PRO A N 1
ATOM 739 C CA . PRO A 1 122 ? 28.24947 33.68766 8.63047 1.000 13.53284 708 PRO A CA 1
ATOM 740 C C . PRO A 1 122 ? 29.46339 34.36859 8.02067 1.000 12.58764 708 PRO A C 1
ATOM 741 O O . PRO A 1 122 ? 29.96938 35.36531 8.53903 1.000 10.72666 708 PRO A O 1
ATOM 745 N N . VAL A 1 123 ? 29.92226 33.80586 6.89266 1.000 12.39735 709 VAL A N 1
ATOM 746 C CA . VAL A 1 123 ? 31.13553 34.30802 6.23255 1.000 13.90285 709 VAL A CA 1
ATOM 747 C C . VAL A 1 123 ? 31.07085 35.81887 6.03522 1.000 15.40309 709 VAL A C 1
ATOM 748 O O . VAL A 1 123 ? 32.04256 36.53461 6.31326 1.000 15.21890 709 VAL A O 1
ATOM 752 N N . TYR A 1 124 ? 29.92900 36.33580 5.55249 1.000 15.84081 710 TYR A N 1
ATOM 753 C CA . TYR A 1 124 ? 29.87894 37.75995 5.21721 1.000 17.52373 710 TYR A CA 1
ATOM 754 C C . TYR A 1 124 ? 30.00304 38.66494 6.43858 1.000 19.69536 710 TYR A C 1
ATOM 755 O O . TYR A 1 124 ? 30.42101 39.81993 6.28971 1.000 19.39308 710 TYR A O 1
ATOM 764 N N . LEU A 1 125 ? 29.65247 38.18690 7.63491 1.000 15.08491 711 LEU A N 1
ATOM 765 C CA . LEU A 1 125 ? 29.88339 38.98295 8.83738 1.000 15.56702 711 LEU A CA 1
ATOM 766 C C . LEU A 1 125 ? 31.26143 38.74034 9.43718 1.000 19.52844 711 LEU A C 1
ATOM 767 O O . LEU A 1 125 ? 31.74604 39.57259 10.21410 1.000 18.68544 711 LEU A O 1
ATOM 772 N N . ALA A 1 126 ? 31.90590 37.62299 9.09135 1.000 14.59395 712 ALA A N 1
ATOM 773 C CA . ALA A 1 126 ? 33.23782 37.32252 9.59595 1.000 15.98770 712 ALA A CA 1
ATOM 774 C C . ALA A 1 126 ? 34.33959 37.98168 8.77639 1.000 22.52736 712 ALA A C 1
ATOM 775 O O . ALA A 1 126 ? 35.48461 38.03616 9.24013 1.000 18.04914 712 ALA A O 1
ATOM 777 N N . LYS A 1 127 ? 34.02542 38.45200 7.56545 1.000 20.44816 713 LYS A N 1
ATOM 778 C CA . LYS A 1 127 ? 35.02253 39.07164 6.69516 1.000 27.22532 713 LYS A CA 1
ATOM 779 C C . LYS A 1 127 ? 35.83746 40.10940 7.45109 1.000 23.75795 713 LYS A C 1
ATOM 780 O O . LYS A 1 127 ? 35.28096 41.01022 8.07524 1.000 25.39947 713 LYS A O 1
ATOM 786 N N . GLY A 1 128 ? 37.15747 39.99444 7.38225 1.000 28.51843 714 GLY A N 1
ATOM 787 C CA . GLY A 1 128 ? 37.96655 41.01804 8.02614 1.000 31.98738 714 GLY A CA 1
ATOM 788 C C . GLY A 1 128 ? 37.94812 41.03284 9.54081 1.000 33.09485 714 GLY A C 1
ATOM 789 O O . GLY A 1 128 ? 38.42324 42.00198 10.14133 1.000 37.36613 714 GLY A O 1
ATOM 790 N N . ILE A 1 129 ? 37.40226 40.00674 10.18113 1.000 25.17426 715 ILE A N 1
ATOM 791 C CA . ILE A 1 129 ? 37.60145 39.77287 11.60636 1.000 23.51269 715 ILE A CA 1
ATOM 792 C C . ILE A 1 129 ? 38.62183 38.65311 11.72724 1.000 23.11418 715 ILE A C 1
ATOM 793 O O . ILE A 1 129 ? 38.65566 37.74181 10.89681 1.000 18.05013 715 ILE A O 1
ATOM 798 N N . GLU A 1 130 ? 39.45941 38.70712 12.75902 1.000 23.19882 716 GLU A N 1
ATOM 799 C CA . GLU A 1 130 ? 40.43591 37.65842 13.02780 1.000 20.09936 716 GLU A CA 1
ATOM 800 C C . GLU A 1 130 ? 40.07452 36.94326 14.32193 1.000 20.64781 716 GLU A C 1
ATOM 801 O O . GLU A 1 130 ? 39.75094 37.59042 15.32146 1.000 18.41278 716 GLU A O 1
ATOM 807 N N . PHE A 1 131 ? 40.13867 35.61402 14.30419 1.000 17.12186 717 PHE A N 1
ATOM 808 C CA . PHE A 1 131 ? 39.84945 34.79390 15.46950 1.000 14.85918 717 PHE A CA 1
ATOM 809 C C . PHE A 1 131 ? 41.06858 33.93852 15.78325 1.000 14.95966 717 PHE A C 1
ATOM 810 O O . PHE A 1 131 ? 41.80459 33.53777 14.87647 1.000 17.96048 717 PHE A O 1
ATOM 818 N N . ASP A 1 132 ? 41.27280 33.63711 17.06901 1.000 15.24311 718 ASP A N 1
ATOM 819 C CA . ASP A 1 132 ? 42.28776 32.64899 17.43308 1.000 15.23285 718 ASP A CA 1
ATOM 820 C C . ASP A 1 132 ? 42.06425 31.34621 16.67253 1.000 18.52486 718 ASP A C 1
ATOM 821 O O . ASP A 1 132 ? 43.00389 30.74189 16.14211 1.000 15.32922 718 ASP A O 1
ATOM 826 N N . ALA A 1 133 ? 40.81361 30.88428 16.63366 1.000 16.49622 719 ALA A N 1
ATOM 827 C CA . ALA A 1 133 ? 40.49721 29.59295 16.04276 1.000 15.84277 719 ALA A CA 1
ATOM 828 C C . ALA A 1 133 ? 39.22468 29.71107 15.22033 1.000 15.40055 719 ALA A C 1
ATOM 829 O O . ALA A 1 133 ? 38.26718 30.36436 15.64828 1.000 12.90710 719 ALA A O 1
ATOM 831 N N . VAL A 1 134 ? 39.21869 29.06254 14.05040 1.000 14.86258 720 VAL A N 1
ATOM 832 C CA . VAL A 1 134 ? 38.04370 28.95918 13.18634 1.000 14.59289 720 VAL A CA 1
ATOM 833 C C . VAL A 1 134 ? 37.71916 27.48350 12.99651 1.000 14.59353 720 VAL A C 1
ATOM 834 O O . VAL A 1 134 ? 38.61634 26.67475 12.72383 1.000 14.06214 720 VAL A O 1
ATOM 838 N N . LEU A 1 135 ? 36.44453 27.12587 13.19212 1.000 12.10323 721 LEU A N 1
ATOM 839 C CA . LEU A 1 135 ? 35.92285 25.81371 12.82262 1.000 13.44442 721 LEU A CA 1
ATOM 840 C C . LEU A 1 135 ? 34.92177 26.05149 11.69713 1.000 13.60646 721 LEU A C 1
ATOM 841 O O . LEU A 1 135 ? 33.88126 26.68482 11.90856 1.000 13.98032 721 LEU A O 1
ATOM 846 N N . VAL A 1 136 ? 35.25301 25.60156 10.49238 1.000 13.53867 722 VAL A N 1
ATOM 847 C CA . VAL A 1 136 ? 34.34006 25.76547 9.36122 1.000 12.86364 722 VAL A CA 1
ATOM 848 C C . VAL A 1 136 ? 33.23003 24.73346 9.50067 1.000 15.16178 722 VAL A C 1
ATOM 849 O O . VAL A 1 136 ? 33.49612 23.53292 9.62362 1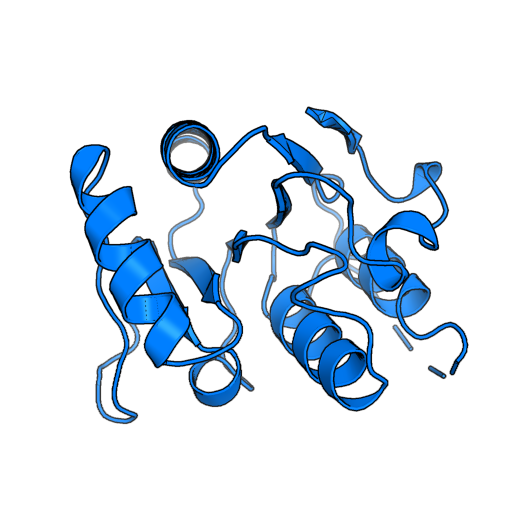.000 14.19397 722 VAL A O 1
ATOM 853 N N . TYR A 1 137 ? 31.98797 25.20196 9.51282 1.000 12.40665 723 TYR A N 1
ATOM 854 C CA . TYR A 1 137 ? 30.81820 24.33661 9.65583 1.000 17.31326 723 TYR A CA 1
ATOM 855 C C . TYR A 1 137 ? 30.42181 23.72497 8.30771 1.000 16.41361 723 TYR A C 1
ATOM 856 O O . TYR A 1 137 ? 30.04461 24.44315 7.37242 1.000 20.71530 723 TYR A O 1
ATOM 865 N N . ASP A 1 138 ? 30.50606 22.40819 8.21524 1.000 19.72913 724 ASP A N 1
ATOM 866 C CA . ASP A 1 138 ? 30.03275 21.62843 7.06345 1.000 16.29770 724 ASP A CA 1
ATOM 867 C C . ASP A 1 138 ? 30.55711 22.15415 5.72196 1.000 17.39356 724 ASP A C 1
ATOM 868 O O . ASP A 1 138 ? 29.82450 22.70045 4.87366 1.000 13.33796 724 ASP A O 1
ATOM 873 N N . ALA A 1 139 ? 31.84749 21.90252 5.51437 1.000 13.63314 725 ALA A N 1
ATOM 874 C CA . ALA A 1 139 ? 32.49496 22.24359 4.24875 1.000 15.95447 725 ALA A CA 1
ATOM 875 C C . ALA A 1 139 ? 32.34086 21.09923 3.24307 1.000 14.58312 725 ALA A C 1
ATOM 876 O O . ALA A 1 139 ? 33.31097 20.52033 2.75438 1.000 15.88749 725 ALA A O 1
ATOM 878 N N . SER A 1 140 ? 31.09169 20.77533 2.94048 1.000 13.18349 726 SER A N 1
ATOM 879 C CA . SER A 1 140 ? 30.77816 19.65145 2.07673 1.000 14.79837 726 SER A CA 1
ATOM 880 C C . SER A 1 140 ? 30.72261 20.08284 0.61326 1.000 18.42349 726 SER A C 1
ATOM 881 O O . SER A 1 140 ? 30.66624 21.26844 0.28130 1.000 13.71380 726 SER A O 1
ATOM 884 N N . GLU A 1 141 ? 30.72213 19.09743 -0.28620 1.000 17.98196 727 GLU A N 1
ATOM 885 C CA . GLU A 1 141 ? 30.63134 19.47138 -1.68959 1.000 18.82859 727 GLU A CA 1
ATOM 886 C C . GLU A 1 141 ? 29.27205 20.09422 -1.99490 1.000 15.48024 727 GLU A C 1
ATOM 887 O O . GLU A 1 141 ? 29.17482 20.97321 -2.85445 1.000 17.88799 727 GLU A O 1
ATOM 893 N N . GLU A 1 142 ? 28.22546 19.69448 -1.26724 1.000 17.48581 728 GLU A N 1
ATOM 894 C CA . GLU A 1 142 ? 26.92352 20.33500 -1.43464 1.000 18.35905 728 GLU A CA 1
ATOM 895 C C . GLU A 1 142 ? 26.98931 21.83108 -1.11616 1.000 19.99313 728 GLU A C 1
ATOM 896 O O . GLU A 1 142 ? 26.41222 22.65772 -1.83377 1.000 20.67577 728 GLU A O 1
ATOM 902 N N . HIS A 1 143 ? 27.72128 22.20854 -0.06896 1.000 18.82131 729 HIS A N 1
ATOM 903 C CA . HIS A 1 143 ? 27.71690 23.60587 0.34975 1.000 17.44621 729 HIS A CA 1
ATOM 904 C C . HIS A 1 143 ? 28.77256 24.45164 -0.34071 1.000 16.58766 729 HIS A C 1
ATOM 905 O O . HIS A 1 143 ? 28.58305 25.66948 -0.46657 1.000 18.98852 729 HIS A O 1
ATOM 912 N N . TYR A 1 144 ? 29.87520 23.84928 -0.78786 1.000 13.25780 730 TYR A N 1
ATOM 913 C CA . TYR A 1 144 ? 30.99685 24.59452 -1.36639 1.000 16.82938 730 TYR A CA 1
ATOM 914 C C . TYR A 1 144 ? 31.45837 23.87986 -2.64044 1.000 17.84145 730 TYR A C 1
ATOM 915 O O . TYR A 1 144 ? 32.31354 22.99143 -2.58808 1.000 16.99995 730 TYR A O 1
ATOM 924 N N . HIS A 1 145 ? 30.91852 24.29778 -3.78542 1.000 15.67826 731 HIS A N 1
ATOM 925 C CA . HIS A 1 145 ? 31.37070 23.75113 -5.06529 1.000 17.50657 731 HIS A CA 1
ATOM 926 C C . HIS A 1 145 ? 31.45689 24.77613 -6.19336 1.000 19.76823 731 HIS A C 1
ATOM 927 O O . HIS A 1 145 ? 32.14650 24.50995 -7.18535 1.000 18.42723 731 HIS A O 1
ATOM 934 N N . THR A 1 146 ? 30.83518 25.94831 -6.08537 1.000 15.91820 732 THR A N 1
ATOM 935 C CA . THR A 1 146 ? 30.98816 26.94463 -7.13897 1.000 16.65671 732 THR A CA 1
ATOM 936 C C . THR A 1 146 ? 32.23792 27.78648 -6.88971 1.000 18.22940 732 THR A C 1
ATOM 937 O O . THR A 1 146 ? 32.87273 27.72084 -5.82971 1.000 17.20241 732 THR A O 1
ATOM 941 N N . GLU A 1 147 ? 32.59987 28.58626 -7.89137 1.000 15.41048 733 GLU A N 1
ATOM 942 C CA . GLU A 1 147 ? 33.70729 29.51389 -7.69631 1.000 21.21664 733 GLU A CA 1
ATOM 943 C C . GLU A 1 147 ? 33.35190 30.55400 -6.64159 1.000 17.78297 733 GLU A C 1
ATOM 944 O O . GLU A 1 147 ? 34.20465 30.95870 -5.84822 1.000 19.26927 733 GLU A O 1
ATOM 950 N N . HIS A 1 148 ? 32.09445 30.99973 -6.62260 1.000 16.47412 734 HIS A N 1
ATOM 951 C CA . HIS A 1 148 ? 31.62588 31.85050 -5.53220 1.000 17.46032 734 HIS A CA 1
ATOM 952 C C . HIS A 1 148 ? 31.84435 31.16003 -4.18986 1.000 15.96659 734 HIS A C 1
ATOM 953 O O . HIS A 1 148 ? 32.39556 31.75121 -3.25616 1.000 14.56412 734 HIS A O 1
ATOM 960 N N . ASP A 1 149 ? 31.43479 29.89166 -4.08649 1.000 15.28942 735 ASP A N 1
ATOM 961 C CA . ASP A 1 149 ? 31.64950 29.13217 -2.85129 1.000 16.72642 735 ASP A CA 1
ATOM 962 C C . ASP A 1 149 ? 33.12281 29.07296 -2.47388 1.000 14.68311 735 ASP A C 1
ATOM 963 O O . ASP A 1 149 ? 33.46619 29.13509 -1.29053 1.000 14.36058 735 ASP A O 1
ATOM 968 N N . ARG A 1 150 ? 34.00458 28.90780 -3.46288 1.000 17.00090 736 ARG A N 1
ATOM 969 C CA . ARG A 1 150 ? 35.43691 28.86285 -3.18380 1.000 16.28479 736 ARG A CA 1
ATOM 970 C C . ARG A 1 150 ? 35.91082 30.14886 -2.51186 1.000 17.33423 736 ARG A C 1
ATOM 971 O O . ARG A 1 150 ? 36.66685 30.10924 -1.53386 1.000 15.54834 736 ARG A O 1
ATOM 979 N N . ARG A 1 151 ? 35.49918 31.30608 -3.03646 1.000 13.22110 737 ARG A N 1
ATOM 980 C CA . ARG A 1 151 ? 35.86556 32.56164 -2.38350 1.000 15.81544 737 ARG A CA 1
ATOM 981 C C . ARG A 1 151 ? 35.34987 32.60320 -0.94730 1.000 15.51777 737 ARG A C 1
ATOM 982 O O . ARG A 1 151 ? 36.05992 33.05758 -0.03990 1.000 17.16199 737 ARG A O 1
ATOM 990 N N . LEU A 1 152 ? 34.11671 32.13307 -0.72010 1.000 14.03670 738 LEU A N 1
ATOM 991 C CA . LEU A 1 152 ? 33.55895 32.13560 0.63165 1.000 16.57176 738 LEU A CA 1
ATOM 992 C C . LEU A 1 152 ? 34.34237 31.20708 1.55495 1.000 16.44985 738 LEU A C 1
ATOM 993 O O . LEU A 1 152 ? 34.62103 31.55567 2.71027 1.000 13.58166 738 LEU A O 1
ATOM 998 N N . LEU A 1 153 ? 34.70070 30.01708 1.06635 1.000 13.56126 739 LEU A N 1
ATOM 999 C CA . LEU A 1 153 ? 35.45027 29.07744 1.89895 1.000 15.32022 739 LEU A CA 1
ATOM 1000 C C . LEU A 1 153 ? 36.82851 29.62987 2.23311 1.000 16.58340 739 LEU A C 1
ATOM 1001 O O . LEU A 1 153 ? 37.29082 29.54673 3.38602 1.000 14.49066 739 LEU A O 1
ATOM 1006 N N . TYR A 1 154 ? 37.50221 30.19401 1.22867 1.000 14.42224 740 TYR A N 1
ATOM 1007 C CA . TYR A 1 154 ? 38.79094 30.83590 1.46162 1.000 16.83529 740 TYR A CA 1
ATOM 1008 C C . TYR A 1 154 ? 38.66880 31.93222 2.51264 1.000 14.66293 740 TYR A C 1
ATOM 1009 O O . TYR A 1 154 ? 39.47613 32.01608 3.44340 1.000 15.48156 740 TYR A O 1
ATOM 1018 N N . THR A 1 155 ? 37.67016 32.79953 2.36135 1.000 14.69266 741 THR A N 1
ATOM 1019 C CA . THR A 1 155 ? 37.47615 33.89415 3.30657 1.000 16.60574 741 THR A CA 1
ATOM 1020 C C . THR A 1 155 ? 37.30628 33.35853 4.72526 1.000 15.87886 741 THR A C 1
ATOM 1021 O O . THR A 1 155 ? 37.94612 33.83767 5.66798 1.000 15.15006 741 THR A O 1
ATOM 1025 N N . ALA A 1 156 ? 36.47851 32.32576 4.87784 1.000 13.00787 742 ALA A N 1
ATOM 1026 C CA . ALA A 1 156 ? 36.25072 31.72956 6.18589 1.000 14.67450 742 ALA A CA 1
ATOM 1027 C C . ALA A 1 156 ? 37.55414 31.20801 6.78748 1.000 15.89842 742 ALA A C 1
ATOM 1028 O O . ALA A 1 156 ? 37.87190 31.49337 7.94929 1.000 15.73824 742 ALA A O 1
ATOM 1030 N N . CYS A 1 157 ? 38.32468 30.43510 6.00997 1.000 13.08859 743 CYS A N 1
ATOM 1031 C CA . CYS A 1 157 ? 39.51776 29.80071 6.57646 1.000 14.02936 743 CYS A CA 1
ATOM 1032 C C . CYS A 1 157 ? 40.59642 30.81511 6.92318 1.000 15.62610 743 CYS A C 1
ATOM 1033 O O . CYS A 1 157 ? 41.34003 30.61021 7.88601 1.000 17.24275 743 CYS A O 1
ATOM 1036 N N . THR A 1 158 ? 40.68242 31.92404 6.19221 1.000 17.83919 744 THR A N 1
ATOM 1037 C CA . THR A 1 158 ? 41.73478 32.89822 6.46667 1.000 16.00888 744 THR A CA 1
ATOM 1038 C C . THR A 1 158 ? 41.43699 33.78676 7.66523 1.000 19.20704 744 THR A C 1
ATOM 1039 O O . THR A 1 158 ? 42.27841 34.62352 8.01018 1.000 16.09336 744 THR A O 1
ATOM 1043 N N . ARG A 1 159 ? 40.27124 33.64314 8.30690 1.000 13.97661 745 ARG A N 1
ATOM 1044 C CA . ARG A 1 159 ? 40.03197 34.37767 9.54257 1.000 13.75339 745 ARG A CA 1
ATOM 1045 C C . ARG A 1 159 ? 40.80424 33.79224 10.71577 1.000 15.05722 745 ARG A C 1
ATOM 1046 O O . ARG A 1 159 ? 40.88865 34.43681 11.77245 1.000 14.74851 745 ARG A O 1
ATOM 1054 N N . ALA A 1 160 ? 41.34158 32.58619 10.56017 1.000 16.68109 746 ALA A N 1
ATOM 1055 C CA . ALA A 1 160 ? 41.94921 31.84738 11.65941 1.000 15.83099 746 ALA A CA 1
ATOM 1056 C C . ALA A 1 160 ? 43.38172 32.32493 11.85948 1.000 18.76763 746 ALA A C 1
ATOM 1057 O O . ALA A 1 160 ? 44.18306 32.29530 10.92091 1.000 15.03268 746 ALA A O 1
ATOM 1059 N N . MET A 1 161 ? 43.71373 32.74851 13.08011 1.000 18.67265 747 MET A N 1
ATOM 1060 C CA . MET A 1 161 ? 45.07422 33.21890 13.32897 1.000 21.96040 747 MET A CA 1
ATOM 1061 C C . MET A 1 161 ? 45.99239 32.12921 13.87499 1.000 21.93032 747 MET A C 1
ATOM 1062 O O . MET A 1 161 ? 47.18448 32.10173 13.53882 1.000 23.13497 747 MET A O 1
ATOM 1067 N N . HIS A 1 162 ? 45.46424 31.21936 14.69149 1.000 17.88520 748 HIS A N 1
ATOM 1068 C CA . HIS A 1 162 ? 46.27249 30.20331 15.35381 1.000 17.98223 748 HIS A CA 1
ATOM 1069 C C . HIS A 1 162 ? 45.82186 28.77561 15.08711 1.000 19.07072 748 HIS A C 1
ATOM 1070 O O . HIS A 1 162 ? 46.66922 27.87877 15.02095 1.000 18.44140 748 HIS A O 1
ATOM 1077 N N . MET A 1 163 ? 44.52320 28.52342 14.92174 1.000 16.71350 749 MET A N 1
ATOM 1078 C CA . MET A 1 163 ? 44.07647 27.16078 14.67045 1.000 13.32056 749 MET A CA 1
ATOM 1079 C C . MET A 1 163 ? 42.91546 27.16871 13.69515 1.000 15.94021 749 MET A C 1
ATOM 1080 O O . MET A 1 163 ? 41.96450 27.93374 13.86438 1.000 13.39985 749 MET A O 1
ATOM 1085 N N . LEU A 1 164 ? 42.99225 26.29803 12.69759 1.000 15.54289 750 LEU A N 1
ATOM 1086 C CA . LEU A 1 164 ? 41.93549 26.12330 11.70910 1.000 17.39740 750 LEU A CA 1
ATOM 1087 C C . LEU A 1 164 ? 41.47831 24.67088 11.72788 1.000 17.55181 750 LEU A C 1
ATOM 1088 O O . LEU A 1 164 ? 42.30577 23.75550 11.66049 1.000 16.80770 750 LEU A O 1
ATOM 1093 N N . ALA A 1 165 ? 40.16927 24.45974 11.84831 1.000 15.46164 751 ALA A N 1
ATOM 1094 C CA . ALA A 1 165 ? 39.57347 23.14416 11.66742 1.000 15.60084 751 ALA A CA 1
ATOM 1095 C C . ALA A 1 165 ? 38.47152 23.24341 10.62053 1.000 17.88095 751 ALA A C 1
ATOM 1096 O O . ALA A 1 165 ? 37.70934 24.21832 10.59319 1.000 15.17167 751 ALA A O 1
ATOM 1098 N N . VAL A 1 166 ? 38.41469 22.24937 9.73926 1.000 16.79144 752 VAL A N 1
ATOM 1099 C CA . VAL A 1 166 ? 37.42689 22.18829 8.66651 1.000 15.75142 752 VAL A CA 1
ATOM 1100 C C . VAL A 1 166 ? 36.61653 20.91270 8.86304 1.000 18.21650 752 VAL A C 1
ATOM 1101 O O . VAL A 1 166 ? 37.12812 19.80169 8.66622 1.000 19.15036 752 VAL A O 1
ATOM 1105 N N . PHE A 1 167 ? 35.36116 21.06907 9.26735 1.000 14.46078 753 PHE A N 1
ATOM 1106 C CA . PHE A 1 167 ? 34.43370 19.96612 9.48437 1.000 12.53097 753 PHE A CA 1
ATOM 1107 C C . PHE A 1 167 ? 33.49314 19.84976 8.29125 1.000 17.73598 753 PHE A C 1
ATOM 1108 O O . PHE A 1 167 ? 33.10626 20.86392 7.69526 1.000 17.35908 753 PHE A O 1
ATOM 1116 N N . TYR A 1 168 ? 33.10294 18.61840 7.95239 1.000 16.04037 754 TYR A N 1
ATOM 1117 C CA . TYR A 1 168 ? 32.12278 18.43525 6.88846 1.000 18.39870 754 TYR A CA 1
ATOM 1118 C C . TYR A 1 168 ? 31.31254 17.17104 7.13866 1.000 20.55009 754 TYR A C 1
ATOM 1119 O O . TYR A 1 168 ? 31.74525 16.24964 7.84138 1.000 20.11268 754 TYR A O 1
ATOM 1128 N N . THR A 1 169 ? 30.11448 17.14669 6.56275 1.000 21.56570 755 THR A N 1
ATOM 1129 C CA . THR A 1 169 ? 29.25537 15.97229 6.59687 1.000 20.73843 755 THR A CA 1
ATOM 1130 C C . THR A 1 169 ? 29.21086 15.36837 5.20035 1.000 24.42344 755 THR A C 1
ATOM 1131 O O . THR A 1 169 ? 29.26808 16.08523 4.19267 1.000 22.90071 755 THR A O 1
ATOM 1135 N N . GLY A 1 170 ? 29.12401 14.04062 5.14662 1.000 25.61523 756 GLY A N 1
ATOM 1136 C CA . GLY A 1 170 ? 29.05425 13.36578 3.86867 1.000 23.08551 756 GLY A CA 1
ATOM 1137 C C . GLY A 1 170 ? 30.34106 13.49529 3.08001 1.000 23.28033 756 GLY A C 1
ATOM 1138 O O . GLY A 1 170 ? 31.38856 13.00558 3.49714 1.000 26.44625 756 GLY A O 1
ATOM 1139 N N . GLU A 1 171 ? 30.27321 14.16462 1.94096 1.000 21.28005 757 GLU A N 1
ATOM 1140 C CA . GLU A 1 171 ? 31.38906 14.27074 1.01463 1.000 19.52664 757 GLU A CA 1
ATOM 1141 C C . GLU A 1 171 ? 32.00907 15.66068 1.11564 1.000 22.54536 757 GLU A C 1
ATOM 1142 O O . GLU A 1 171 ? 31.29065 16.66505 1.06402 1.000 17.71169 757 GLU A O 1
ATOM 1148 N N . ALA A 1 172 ? 33.33706 15.71282 1.24127 1.000 17.35352 758 ALA A N 1
ATOM 1149 C CA . ALA A 1 172 ? 34.04439 16.98017 1.39312 1.000 21.44949 758 ALA A CA 1
ATOM 1150 C C . ALA A 1 172 ? 33.93305 17.85667 0.14729 1.000 21.13412 758 ALA A C 1
ATOM 1151 O O . ALA A 1 172 ? 33.81931 17.36990 -0.98376 1.000 23.32983 758 ALA A O 1
ATOM 1153 N N . SER A 1 173 ? 34.00876 19.16915 0.36852 1.000 19.31833 759 SER A N 1
ATOM 1154 C CA . SER A 1 173 ? 34.05832 20.11678 -0.73617 1.000 18.41387 759 SER A CA 1
ATOM 1155 C C . SER A 1 173 ? 35.21368 19.76400 -1.67161 1.000 18.61900 759 SER A C 1
ATOM 1156 O O . SER A 1 173 ? 36.28442 19.35653 -1.20176 1.000 18.29086 759 SER A O 1
ATOM 1159 N N . PRO A 1 174 ? 35.03748 19.89123 -2.99149 1.000 19.06400 760 PRO A N 1
ATOM 1160 C CA . PRO A 1 174 ? 36.18759 19.67660 -3.88629 1.000 21.84050 760 PRO A CA 1
ATOM 1161 C C . PRO A 1 174 ? 37.37152 20.55928 -3.54443 1.000 23.94169 760 PRO A C 1
ATOM 1162 O O . PRO A 1 174 ? 38.51632 20.16916 -3.79937 1.000 22.67621 760 PRO A O 1
ATOM 1166 N N . PHE A 1 175 ? 37.13997 21.73190 -2.94620 1.000 18.78816 761 PHE A N 1
ATOM 1167 C CA . PHE A 1 175 ? 38.26194 22.60125 -2.61935 1.000 19.99418 761 PHE A CA 1
ATOM 1168 C C . PHE A 1 175 ? 39.04491 22.09279 -1.41654 1.000 20.97547 761 PHE A C 1
ATOM 1169 O O . PHE A 1 175 ? 40.20298 22.48556 -1.23943 1.000 22.54240 761 PHE A O 1
ATOM 1177 N N . VAL A 1 176 ? 38.43314 21.25329 -0.57992 1.000 18.81369 762 VAL A N 1
ATOM 1178 C CA . VAL A 1 176 ? 39.15366 20.60736 0.51738 1.000 19.56611 762 VAL A CA 1
ATOM 1179 C C . VAL A 1 176 ? 39.90139 19.38033 0.00728 1.000 24.05409 762 VAL A C 1
ATOM 1180 O O . VAL A 1 176 ? 41.10771 19.23065 0.23119 1.000 22.18497 762 VAL A O 1
ATOM 1184 N N . THR A 1 177 ? 39.18684 18.49111 -0.69602 1.000 22.71522 763 THR A N 1
ATOM 1185 C CA . THR A 1 177 ? 39.79847 17.29302 -1.27113 1.000 26.13815 763 THR A CA 1
ATOM 1186 C C . THR A 1 177 ? 41.02007 17.62933 -2.12124 1.000 28.67882 763 THR A C 1
ATOM 1187 O O . THR A 1 177 ? 41.96626 16.83361 -2.20483 1.000 27.91301 763 THR A O 1
ATOM 1191 N N . ALA A 1 178 ? 41.02870 18.80730 -2.74328 1.000 28.23128 764 ALA A N 1
ATOM 1192 C CA . ALA A 1 178 ? 42.13549 19.18783 -3.60815 1.000 29.00055 764 ALA A CA 1
ATOM 1193 C C . ALA A 1 178 ? 43.38196 19.57648 -2.82685 1.000 32.23425 764 ALA A C 1
ATOM 1194 O O . ALA A 1 178 ? 44.47071 19.61896 -3.41002 1.000 31.59662 764 ALA A O 1
ATOM 1196 N N . VAL A 1 179 ? 43.25789 19.87241 -1.53962 1.000 27.10194 765 VAL A N 1
ATOM 1197 C CA . VAL A 1 179 ? 44.43992 20.30884 -0.78633 1.000 25.39296 765 VAL A CA 1
ATOM 1198 C C . VAL A 1 179 ? 45.38342 19.12291 -0.61246 1.000 29.47786 765 VAL A C 1
ATOM 1199 O O . VAL A 1 179 ? 44.93994 18.03323 -0.19683 1.000 26.44655 765 VAL A O 1
ATOM 1203 N N . PRO A 1 180 ? 46.66479 19.27649 -0.92837 1.000 25.03518 766 PRO A N 1
ATOM 1204 C CA . PRO A 1 180 ? 47.64292 18.19951 -0.68198 1.000 31.64886 766 PRO A CA 1
ATOM 1205 C C . PRO A 1 180 ? 47.58350 17.71968 0.75684 1.000 32.90950 766 PRO A C 1
ATOM 1206 O O . PRO A 1 180 ? 47.66747 18.52775 1.69601 1.000 32.02936 766 PRO A O 1
ATOM 1210 N N . PRO A 1 181 ? 47.45141 16.40478 0.96900 1.000 32.84272 767 PRO A N 1
ATOM 1211 C CA . PRO A 1 181 ? 47.14349 15.88357 2.31297 1.000 31.98056 767 PRO A CA 1
ATOM 1212 C C . PRO A 1 181 ? 48.21858 16.12418 3.35723 1.000 34.67616 767 PRO A C 1
ATOM 1213 O O . PRO A 1 181 ? 47.93039 15.98218 4.55166 1.000 35.68251 767 PRO A O 1
ATOM 1217 N N . HIS A 1 182 ? 49.44057 16.46665 2.96418 1.000 35.73597 768 HIS A N 1
ATOM 1218 C CA . HIS A 1 182 ? 50.46387 16.78463 3.95014 1.000 35.50998 768 HIS A CA 1
ATOM 1219 C C . HIS A 1 182 ? 50.24689 18.14769 4.59328 1.000 36.31941 768 HIS A C 1
ATOM 1220 O O . HIS A 1 182 ? 50.94502 18.48167 5.55655 1.000 32.43300 768 HIS A O 1
ATOM 1227 N N . LEU A 1 183 ? 49.31074 18.94269 4.08612 1.000 31.57228 769 LEU A N 1
ATOM 1228 C CA . LEU A 1 183 ? 49.06217 20.26574 4.63469 1.000 32.07308 769 LEU A CA 1
ATOM 1229 C C . LEU A 1 183 ? 48.04479 20.25444 5.77067 1.000 31.75446 769 LEU A C 1
ATOM 1230 O O . LEU A 1 183 ? 47.72015 21.32349 6.30094 1.000 27.02994 769 LEU A O 1
ATOM 1235 N N . TYR A 1 184 ? 47.56026 19.08353 6.17765 1.000 24.58989 770 TYR A N 1
ATOM 1236 C CA . TYR A 1 184 ? 46.59512 19.02938 7.25960 1.000 27.17428 770 TYR A CA 1
ATOM 1237 C C . TYR A 1 184 ? 46.64136 17.65815 7.92039 1.000 29.29206 770 TYR A C 1
ATOM 1238 O O . TYR A 1 184 ? 47.16403 16.69232 7.36105 1.000 29.21889 770 TYR A O 1
ATOM 1247 N N . GLN A 1 185 ? 46.09452 17.59861 9.12870 1.000 28.48365 771 GLN A N 1
ATOM 1248 C CA . GLN A 1 185 ? 45.91144 16.37209 9.88891 1.000 30.45553 771 GLN A CA 1
ATOM 1249 C C . GLN A 1 185 ? 44.42950 16.01919 9.93725 1.000 34.16585 771 GLN A C 1
ATOM 1250 O O . GLN A 1 185 ? 43.55806 16.86667 9.71925 1.000 26.66118 771 GLN A O 1
ATOM 1256 N N . ILE A 1 186 ? 44.14885 14.75599 10.24109 1.000 36.67521 772 ILE A N 1
ATOM 1257 C CA . ILE A 1 186 ? 42.79882 14.21631 10.14157 1.000 36.48972 772 ILE A CA 1
ATOM 1258 C C . ILE A 1 186 ? 42.32193 13.76393 11.51230 1.000 38.33377 772 ILE A C 1
ATOM 1259 O O . ILE A 1 186 ? 43.10943 13.31315 12.34901 1.000 42.59992 772 ILE A O 1
ATOM 1264 N N . ALA A 1 187 ? 41.02256 13.91849 11.74813 1.000 42.06148 773 ALA A N 1
ATOM 1265 C CA . ALA A 1 187 ? 40.37279 13.35928 12.92823 1.000 45.86593 773 ALA A CA 1
ATOM 1266 C C . ALA A 1 187 ? 39.06998 12.64790 12.54404 1.000 49.41995 773 ALA A C 1
ATOM 1267 O O . ALA A 1 187 ? 38.47375 12.92040 11.49278 1.000 46.17621 773 ALA A O 1
#

Foldseek 3Di:
DAAPLLVLQLVLLVPCHHHADFEEEEEDADLLRLLQVVLVVQVVVVVVPFFFEEAEEADLVVLVVNQVNNVVRDHEAEDDDQPDDDDTDHYYYYLVNLQPAAGQEYEYRAQAQVQAEDPVSSVSVSRRSVSHRHYYYYYHHDHHHPSNVSGDVVSHHYD

GO terms:
  GO:0003711 transcription elongation factor activity (F, IDA)

Solvent-accessible surface area: 7881 Å² total; per-residue (Å²): 215,9,1,117,20,1,50,62,0,3,135,23,0,79,95,136,158,106,89,27,98,67,0,15,5,6,136,7,154,24,92,103,19,0,0,83,86,0,16,111,16,1,21,104,1,103,184,98,49,28,99,17,2,0,0,0,0,44,59,36,135,20,1,80,81,0,46,58,62,0,52,141,94,28,134,17,64,40,18,94,104,149,116,40,85,122,98,153,29,16,11,0,3,1,3,111,14,0,108,70,54,66,8,32,0,0,0,0,9,12,0,4,84,130,46,0,102,61,106,100,5,15,121,19,0,64,24,0,0,27,39,0,23,72,2,0,0,0,2,27,22,47,106,12,0,59,8,3,96,50,2,53,100,132,26,35,75,120,76

Sequence (159 aa):
RSTRQIVEFTKAMLQDNRSGEMPLVVKTEGHESLCQKLAQEIGRLKKKGHETIAVICKTAHQCIQAHAHMSEYTDVRLIHKENQPFQKGVCVIPVYLAKGIEFDAVLVYDASEEHYHTEHDRRLLYTACTRAMHMLAVFYTGEASPFVTAVPPHLYQIA

Secondary structure (DSSP, 8-state):
--BHHHHHHHHGGG---B--PPPEEEEESSHHHHHHHHHHHHHHHHHTT--EEEEEESSHHHHHHHHHHHTTTS--EE--STTSPP-SEEEEEEHHHHTT--EEEEEES--BTTTS-SHHHHHHHHHHHTTEEEEEEEEEESSB-HHHHTS-GGG-EE-

InterPro domains:
  IPR000212 UvrD-like helicase [PTHR11070] (78-676)
  IPR014016 UvrD-like helicase, ATP-binding domain [PF00580] (375-580)
  IPR014016 UvrD-like helicase, ATP-binding domain [PS51198] (212-610)
  IPR027417 P-loop containing nucleoside triphosphate hydrolase [G3DSA:3.40.50.300] (203-269)
  IPR027417 P-loop containing nucleoside triphosphate hydrolase [G3DSA:3.40.50.300] (362-584)
  IPR027417 P-loop containing nucleoside triphosphate hydrolase [G3DSA:3.40.50.300] (604-774)
  IPR027417 P-loop containing nucleoside triphosphate hydrolase [SSF52540] (205-770)
  IPR027785 UvrD-like helicase C-terminal domain [PF13538] (704-751)
  IPR048228 RNA polymerase recycling motor HelD-like, bacillota [NF041464] (1-770)